Protein AF-A0A7R9X5C0-F1 (afdb_monomer_lite)

Organism: NCBI:txid509924

Secondary structure (DSSP, 8-state):
----------------------PSP---EEEEEE-TTS-EEEEEEEEETTEEEEEEEEEETTEEEEEEEEE-TTS--EEEEEEEETTEEEEEEEE-HHHH-EE-SS-EE---

Sequence (112 aa):
NSKMKLAALAIVAIVATCSANPLPSGGRHIHRSQDLSGNFKFGYNTPDVWGSHGQEESGHGYARDGSYWLSDPNGYNRAVNYHSDGHGTRQHVHGSENGLYVKNAHYTISPH

Radius of gyration: 24.93 Å; chains: 1; bounding box: 37×80×47 Å

Structure (mmCIF, N/CA/C/O backbone):
data_AF-A0A7R9X5C0-F1
#
_entry.id   AF-A0A7R9X5C0-F1
#
loop_
_atom_site.group_PDB
_atom_site.id
_atom_site.type_symbol
_atom_site.label_atom_id
_atom_site.label_alt_id
_atom_site.label_comp_id
_atom_site.label_asym_id
_atom_site.label_entity_id
_atom_site.label_seq_id
_atom_site.pdbx_PDB_ins_code
_atom_site.Cartn_x
_atom_site.Cartn_y
_atom_site.Cartn_z
_atom_site.occupancy
_atom_site.B_iso_or_equiv
_atom_site.auth_seq_id
_atom_site.auth_comp_id
_atom_site.auth_asym_id
_atom_site.auth_atom_id
_atom_site.pdbx_PDB_model_num
ATOM 1 N N . ASN A 1 1 ? 14.582 61.912 -30.736 1.00 34.44 1 ASN A N 1
ATOM 2 C CA . ASN A 1 1 ? 13.884 61.257 -31.859 1.00 34.44 1 ASN A CA 1
ATOM 3 C C . ASN A 1 1 ? 13.452 59.853 -31.463 1.00 34.44 1 ASN A C 1
ATOM 5 O O . ASN A 1 1 ? 14.300 59.108 -31.002 1.00 34.44 1 ASN A O 1
ATOM 9 N N . SER A 1 2 ? 12.128 59.615 -31.554 1.00 34.03 2 SER A N 1
ATOM 10 C CA . SER A 1 2 ? 11.337 58.352 -31.493 1.00 34.03 2 SER A CA 1
ATOM 11 C C . SER A 1 2 ? 11.798 57.262 -30.508 1.00 34.03 2 SER A C 1
ATOM 13 O O . SER A 1 2 ? 12.805 56.618 -30.755 1.00 34.03 2 SER A O 1
ATOM 15 N N . LYS A 1 3 ? 11.163 56.943 -29.367 1.00 38.72 3 LYS A N 1
ATOM 16 C CA . LYS A 1 3 ? 9.741 56.741 -28.990 1.00 38.72 3 LYS A CA 1
ATOM 17 C C . LYS A 1 3 ? 8.925 55.826 -29.920 1.00 38.72 3 LYS A C 1
ATOM 19 O O . LYS A 1 3 ? 8.306 56.318 -30.851 1.00 38.72 3 LYS A O 1
ATOM 24 N N . MET A 1 4 ? 8.817 54.551 -29.537 1.00 34.94 4 MET A N 1
ATOM 25 C CA . MET A 1 4 ? 7.690 53.621 -29.765 1.00 34.94 4 MET A CA 1
ATOM 26 C C . MET A 1 4 ? 7.665 52.684 -28.538 1.00 34.94 4 MET A C 1
ATOM 28 O O . MET A 1 4 ? 8.550 51.856 -28.393 1.00 34.94 4 MET A O 1
ATOM 32 N N . LYS A 1 5 ? 6.946 52.992 -27.450 1.00 39.44 5 LYS A N 1
ATOM 33 C CA . LYS A 1 5 ? 5.531 52.671 -27.169 1.00 39.44 5 LYS A CA 1
ATOM 34 C C . LYS A 1 5 ? 5.145 51.232 -27.537 1.00 39.44 5 LYS A C 1
ATOM 36 O O . LYS A 1 5 ? 4.771 50.990 -28.675 1.00 39.44 5 LYS A O 1
ATOM 41 N N . LEU A 1 6 ? 5.110 50.342 -26.543 1.00 31.27 6 LEU A N 1
ATOM 42 C CA . LEU A 1 6 ? 4.151 49.237 -26.509 1.00 31.27 6 LEU A CA 1
ATOM 43 C C . LEU A 1 6 ? 3.351 49.357 -25.208 1.00 31.27 6 LEU A C 1
ATOM 45 O O . LEU A 1 6 ? 3.915 49.530 -24.129 1.00 31.27 6 LEU A O 1
ATOM 49 N N . ALA A 1 7 ? 2.034 49.415 -25.368 1.00 33.25 7 ALA A N 1
ATOM 50 C CA . ALA A 1 7 ? 1.071 49.786 -24.349 1.00 33.25 7 ALA A CA 1
ATOM 51 C C . ALA A 1 7 ? 0.904 48.684 -23.295 1.00 33.25 7 ALA A C 1
ATOM 53 O O . ALA A 1 7 ? 0.797 47.505 -23.621 1.00 33.25 7 ALA A O 1
ATOM 54 N N . ALA A 1 8 ? 0.846 49.103 -22.032 1.00 33.50 8 ALA A N 1
ATOM 55 C CA . ALA A 1 8 ? 0.447 48.267 -20.915 1.00 33.50 8 ALA A CA 1
ATOM 56 C C . ALA A 1 8 ? -1.042 47.922 -21.047 1.00 33.50 8 ALA A C 1
ATOM 58 O O . ALA A 1 8 ? -1.894 48.810 -20.995 1.00 33.50 8 ALA A O 1
ATOM 59 N N . LEU A 1 9 ? -1.355 46.639 -21.212 1.00 30.20 9 LEU A N 1
ATOM 60 C CA . LEU A 1 9 ? -2.712 46.135 -21.054 1.00 30.20 9 LEU A CA 1
ATOM 61 C C . LEU A 1 9 ? -2.887 45.755 -19.580 1.00 30.20 9 LEU A C 1
ATOM 63 O O . LEU A 1 9 ? -2.431 44.705 -19.134 1.00 30.20 9 LEU A O 1
ATOM 67 N N . ALA A 1 10 ? -3.488 46.657 -18.807 1.00 33.28 10 ALA A N 1
ATOM 68 C CA . ALA A 1 10 ? -3.870 46.399 -17.428 1.00 33.28 10 ALA A CA 1
ATOM 69 C C . ALA A 1 10 ? -5.074 45.447 -17.416 1.00 33.28 10 ALA A C 1
ATOM 71 O O . ALA A 1 10 ? -6.207 45.861 -17.654 1.00 33.28 10 ALA A O 1
ATOM 72 N N . ILE A 1 11 ? -4.827 44.164 -17.156 1.00 31.48 11 ILE A N 1
ATOM 73 C CA . ILE A 1 11 ? -5.885 43.206 -16.836 1.00 31.48 11 ILE A CA 1
ATOM 74 C C . ILE A 1 11 ? -6.095 43.281 -15.325 1.00 31.48 11 ILE A C 1
ATOM 76 O O . ILE A 1 11 ? -5.274 42.810 -14.540 1.00 31.48 11 ILE A O 1
ATOM 80 N N . VAL A 1 12 ? -7.188 43.926 -14.921 1.00 35.84 12 VAL A N 1
ATOM 81 C CA . VAL A 1 12 ? -7.688 43.897 -13.545 1.00 35.84 12 VAL A CA 1
ATOM 82 C C . VAL A 1 12 ? -8.151 42.470 -13.261 1.00 35.84 12 VAL A C 1
ATOM 84 O O . VAL A 1 12 ? -9.219 42.053 -13.704 1.00 35.84 12 VAL A O 1
ATOM 87 N N . ALA A 1 13 ? -7.329 41.698 -12.553 1.00 35.31 13 ALA A N 1
ATOM 88 C CA . ALA A 1 13 ? -7.738 40.412 -12.013 1.00 35.31 13 ALA A CA 1
ATOM 89 C C . ALA A 1 13 ? -8.606 40.669 -10.774 1.00 35.31 13 ALA A C 1
ATOM 91 O O . ALA A 1 13 ? -8.111 41.079 -9.725 1.00 35.31 13 ALA A O 1
ATOM 92 N N . ILE A 1 14 ? -9.916 40.456 -10.905 1.00 36.75 14 ILE A N 1
ATOM 93 C CA . ILE A 1 14 ? -10.826 40.368 -9.763 1.00 36.75 14 ILE A CA 1
ATOM 94 C C . ILE A 1 14 ? -10.407 39.128 -8.968 1.00 36.75 14 ILE A C 1
ATOM 96 O O . ILE A 1 14 ? -10.651 37.998 -9.386 1.00 36.75 14 ILE A O 1
ATOM 100 N N . VAL A 1 15 ? -9.737 39.335 -7.835 1.00 42.34 15 VAL A N 1
ATOM 101 C CA . VAL A 1 15 ? -9.429 38.260 -6.891 1.00 42.34 15 VAL A CA 1
ATOM 102 C C . VAL A 1 15 ? -10.703 37.967 -6.106 1.00 42.34 15 VAL A C 1
ATOM 104 O O . VAL A 1 15 ? -10.995 38.602 -5.097 1.00 42.34 15 VAL A O 1
ATOM 107 N N . ALA A 1 16 ? -11.488 37.007 -6.590 1.00 45.75 16 ALA A N 1
ATOM 108 C CA . ALA A 1 16 ? -12.509 36.367 -5.777 1.00 45.75 16 ALA A CA 1
ATOM 109 C C . ALA A 1 16 ? -11.797 35.457 -4.765 1.00 45.75 16 ALA A C 1
ATOM 111 O O . ALA A 1 16 ? -11.387 34.345 -5.092 1.00 45.75 16 ALA A O 1
ATOM 112 N N . THR A 1 17 ? -11.599 35.935 -3.536 1.00 46.75 17 THR A N 1
ATOM 113 C CA . THR A 1 17 ? -11.143 35.078 -2.440 1.00 46.75 17 THR A CA 1
ATOM 114 C C . THR A 1 17 ? -12.304 34.183 -2.020 1.00 46.75 17 THR A C 1
ATOM 116 O O . THR A 1 17 ? -13.184 34.614 -1.275 1.00 46.75 17 THR A O 1
ATOM 119 N N . CYS A 1 18 ? -12.329 32.932 -2.479 1.00 41.81 18 CYS A N 1
ATOM 120 C CA . CYS A 1 18 ? -13.093 31.915 -1.773 1.00 41.81 18 CYS A CA 1
ATOM 121 C C . CYS A 1 18 ? -12.313 31.558 -0.498 1.00 41.81 18 CYS A C 1
ATOM 123 O O . CYS A 1 18 ? -11.282 30.891 -0.535 1.00 41.81 18 CYS A O 1
ATOM 125 N N . SER A 1 19 ? -12.771 32.039 0.658 1.00 50.47 19 SER A N 1
ATOM 126 C CA . SER A 1 19 ? -12.327 31.483 1.933 1.00 50.47 19 SER A CA 1
ATOM 127 C C . SER A 1 19 ? -13.010 30.128 2.106 1.00 50.47 19 SER A C 1
ATOM 129 O O . SER A 1 19 ? -14.138 30.043 2.592 1.00 50.47 19 SER A O 1
ATOM 131 N N . ALA A 1 20 ? -12.349 29.064 1.653 1.00 46.47 20 ALA A N 1
ATOM 132 C CA . ALA A 1 20 ? -12.691 27.717 2.076 1.00 46.47 20 ALA A CA 1
ATOM 133 C C . ALA A 1 20 ? -12.301 27.597 3.552 1.00 46.47 20 ALA A C 1
ATOM 135 O O . ALA A 1 20 ? -11.118 27.638 3.883 1.00 46.47 20 ALA A O 1
ATOM 136 N N . ASN A 1 21 ? -13.287 27.485 4.440 1.00 45.38 21 ASN A N 1
ATOM 137 C CA . ASN A 1 21 ? -13.024 27.057 5.809 1.00 45.38 21 ASN A CA 1
ATOM 138 C C . ASN A 1 21 ? -12.471 25.626 5.727 1.00 45.38 21 ASN A C 1
ATOM 140 O O . ASN A 1 21 ? -13.201 24.748 5.254 1.00 45.38 21 ASN A O 1
ATOM 144 N N . PRO A 1 22 ? -11.212 25.356 6.122 1.00 48.84 22 PRO A N 1
ATOM 145 C CA . PRO A 1 22 ? -10.728 23.990 6.162 1.00 48.84 22 PRO A CA 1
ATOM 146 C C . PRO A 1 22 ? -11.537 23.246 7.225 1.00 48.84 22 PRO A C 1
ATOM 148 O O . PRO A 1 22 ? -11.458 23.544 8.417 1.00 48.84 22 PRO A O 1
ATOM 151 N N . LEU A 1 23 ? -12.350 22.292 6.774 1.00 54.34 23 LEU A N 1
ATOM 152 C CA . LEU A 1 23 ? -12.887 21.246 7.638 1.00 54.34 23 LEU A CA 1
ATOM 153 C C . LEU A 1 23 ? -11.708 20.542 8.339 1.00 54.34 23 LEU A C 1
ATOM 155 O O . LEU A 1 23 ? -10.619 20.485 7.754 1.00 54.34 23 LEU A O 1
ATOM 159 N N . PRO A 1 24 ? -11.891 20.005 9.561 1.00 54.03 24 PRO A N 1
ATOM 160 C CA . PRO A 1 24 ? -10.836 19.287 10.268 1.00 54.03 24 PRO A CA 1
ATOM 161 C C . PRO A 1 24 ? -10.272 18.203 9.348 1.00 54.03 24 PRO A C 1
ATOM 163 O O . PRO A 1 24 ? -10.997 17.356 8.830 1.00 54.03 24 PRO A O 1
ATOM 166 N N . SER A 1 25 ? -8.985 18.332 9.061 1.00 58.47 25 SER A N 1
ATOM 167 C CA . SER A 1 25 ? -8.302 17.721 7.932 1.00 58.47 25 SER A CA 1
ATOM 168 C C . SER A 1 25 ? -8.184 16.204 8.051 1.00 58.47 25 SER A C 1
ATOM 170 O O . SER A 1 25 ? -7.476 15.706 8.923 1.00 58.47 25 SER A O 1
ATOM 172 N N . GLY A 1 26 ? -8.764 15.493 7.090 1.00 57.69 26 GLY A N 1
ATOM 173 C CA . GLY A 1 26 ? -8.318 14.169 6.676 1.00 57.69 26 GLY A CA 1
ATOM 174 C C . GLY A 1 26 ? -7.519 14.278 5.379 1.00 57.69 26 GLY A C 1
ATOM 175 O O . GLY A 1 26 ? -8.058 14.094 4.291 1.00 57.69 26 GLY A O 1
ATOM 176 N N . GLY A 1 27 ? -6.269 14.739 5.448 1.00 66.19 27 GLY A N 1
ATOM 177 C CA . GLY A 1 27 ? -5.464 14.970 4.246 1.00 66.19 27 GLY A CA 1
ATOM 178 C C . GLY A 1 27 ? -5.115 13.655 3.548 1.00 66.19 27 GLY A C 1
ATOM 179 O O . GLY A 1 27 ? -4.615 12.733 4.183 1.00 66.19 27 GLY A O 1
ATOM 180 N N . ARG A 1 28 ? -5.325 13.564 2.229 1.00 79.19 28 ARG A N 1
ATOM 181 C CA . ARG A 1 28 ? -4.843 12.420 1.442 1.00 79.19 28 ARG A CA 1
ATOM 182 C C . ARG A 1 28 ? -3.318 12.486 1.329 1.00 79.19 28 ARG A C 1
ATOM 184 O O . ARG A 1 28 ? -2.779 13.363 0.654 1.00 79.19 28 ARG A O 1
ATOM 191 N N . HIS A 1 29 ? -2.628 11.530 1.934 1.00 89.62 29 HIS A N 1
ATOM 192 C CA . HIS A 1 29 ? -1.193 11.333 1.758 1.00 89.62 29 HIS A CA 1
ATOM 193 C C . HIS A 1 29 ? -0.970 10.504 0.496 1.00 89.62 29 HIS A C 1
ATOM 195 O O . HIS A 1 29 ? -1.610 9.472 0.331 1.00 89.62 29 HIS A O 1
ATOM 201 N N . ILE A 1 30 ? -0.100 10.949 -0.411 1.00 95.12 30 ILE A N 1
ATOM 202 C CA . ILE A 1 30 ? 0.235 10.224 -1.645 1.00 95.12 30 ILE A CA 1
ATOM 203 C C . ILE A 1 30 ? 1.749 10.236 -1.810 1.00 95.12 30 ILE A C 1
ATOM 205 O O . ILE A 1 30 ? 2.366 11.295 -1.714 1.00 95.12 30 ILE A O 1
ATOM 209 N N . HIS A 1 31 ? 2.337 9.089 -2.135 1.00 95.44 31 HIS A N 1
ATOM 210 C CA . HIS A 1 31 ? 3.731 8.990 -2.557 1.00 95.44 31 HIS A CA 1
ATOM 211 C C . HIS A 1 31 ? 3.842 8.164 -3.838 1.00 95.44 31 HIS A C 1
ATOM 213 O O . HIS A 1 31 ? 3.039 7.267 -4.095 1.00 95.44 31 HIS A O 1
ATOM 219 N N . ARG A 1 32 ? 4.832 8.491 -4.670 1.00 97.06 32 ARG A N 1
ATOM 220 C CA . ARG A 1 32 ? 5.184 7.720 -5.865 1.00 97.06 32 ARG A CA 1
ATOM 221 C C . ARG A 1 32 ? 6.645 7.947 -6.240 1.00 97.06 32 ARG 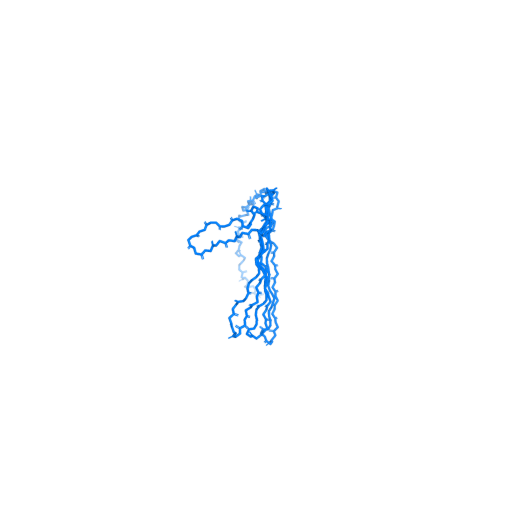A C 1
ATOM 223 O O . ARG A 1 32 ? 7.148 9.054 -6.073 1.00 97.06 32 ARG A O 1
ATOM 230 N N . SER A 1 33 ? 7.301 6.914 -6.747 1.00 96.88 33 SER A N 1
ATOM 231 C CA . SER A 1 33 ? 8.665 6.950 -7.270 1.00 96.88 33 SER A CA 1
ATOM 232 C C . SER A 1 33 ? 8.825 5.889 -8.356 1.00 96.88 33 SER A C 1
ATOM 234 O O . SER A 1 33 ? 8.195 4.833 -8.277 1.00 96.88 33 SER A O 1
ATOM 236 N N . GLN A 1 34 ? 9.656 6.172 -9.355 1.00 97.69 34 GLN A N 1
ATOM 237 C CA . GLN A 1 34 ? 10.004 5.249 -10.430 1.00 97.69 34 GLN A CA 1
ATOM 238 C C . GLN A 1 34 ? 11.460 5.468 -10.854 1.00 97.69 34 GLN A C 1
ATOM 240 O O . GLN A 1 34 ? 11.924 6.609 -10.880 1.00 97.69 34 GLN A O 1
ATOM 245 N N . ASP A 1 35 ? 12.169 4.386 -11.179 1.00 96.50 35 ASP A N 1
ATOM 246 C CA . ASP A 1 35 ? 13.519 4.434 -11.746 1.00 96.50 35 ASP A CA 1
ATOM 247 C C . ASP A 1 35 ? 13.536 4.162 -13.264 1.00 96.50 35 ASP A C 1
ATOM 249 O O . ASP A 1 35 ? 12.524 3.827 -13.881 1.00 96.50 35 ASP A O 1
ATOM 253 N N . LEU A 1 36 ? 14.711 4.316 -13.882 1.00 96.19 36 LEU A N 1
ATOM 254 C CA . LEU A 1 36 ? 14.904 4.085 -15.321 1.00 96.19 36 LEU A CA 1
ATOM 255 C C . LEU A 1 36 ? 14.787 2.605 -15.727 1.00 96.19 36 LEU A C 1
ATOM 257 O O . LEU A 1 36 ? 14.637 2.313 -16.910 1.00 96.19 36 LEU A O 1
ATOM 261 N N . SER A 1 37 ? 14.841 1.683 -14.765 1.00 93.94 37 SER A N 1
ATOM 262 C CA . SER A 1 37 ? 14.705 0.239 -14.982 1.00 93.94 37 SER A CA 1
ATOM 263 C C . SER A 1 37 ? 13.243 -0.220 -14.934 1.00 93.94 37 SER A C 1
ATOM 265 O O . SER A 1 37 ? 12.966 -1.411 -15.069 1.00 93.94 37 SER A O 1
ATOM 267 N N . GLY A 1 38 ? 12.298 0.709 -14.749 1.00 91.25 38 GLY A N 1
ATOM 268 C CA . GLY A 1 38 ? 10.869 0.421 -14.668 1.00 91.25 38 GLY A CA 1
ATOM 269 C C . GLY A 1 38 ? 10.406 -0.046 -13.289 1.00 91.25 38 GLY A C 1
ATOM 270 O O . GLY A 1 38 ? 9.230 -0.387 -13.146 1.00 91.25 38 GLY A O 1
ATOM 271 N N . ASN A 1 39 ? 11.275 -0.025 -12.271 1.00 97.06 39 ASN A N 1
ATOM 272 C CA . ASN A 1 39 ? 10.858 -0.302 -10.903 1.00 97.06 39 ASN A CA 1
ATOM 273 C C . ASN A 1 39 ? 10.071 0.882 -10.372 1.00 97.06 39 ASN A C 1
ATOM 275 O O . ASN A 1 39 ? 10.453 2.035 -10.577 1.00 97.06 39 ASN A O 1
ATOM 279 N N . PHE A 1 40 ? 8.993 0.606 -9.650 1.00 97.62 40 PHE A N 1
ATOM 280 C CA . PHE A 1 40 ? 8.155 1.653 -9.089 1.00 97.62 40 PHE A CA 1
ATOM 281 C C . PHE A 1 40 ? 7.766 1.351 -7.652 1.00 97.62 40 PHE A C 1
ATOM 283 O O . PHE A 1 40 ? 7.761 0.204 -7.205 1.00 97.62 40 PHE A O 1
ATOM 290 N N . LYS A 1 41 ? 7.407 2.413 -6.937 1.00 98.31 41 LYS A N 1
ATOM 291 C CA . LYS A 1 41 ? 6.717 2.357 -5.652 1.00 98.31 41 LYS A CA 1
ATOM 292 C C . LYS A 1 41 ? 5.666 3.444 -5.632 1.00 98.31 41 LYS A C 1
ATOM 294 O O . LYS A 1 41 ? 5.978 4.589 -5.954 1.00 98.31 41 LYS A O 1
ATOM 299 N N . PHE A 1 42 ? 4.453 3.131 -5.219 1.00 97.88 42 PHE A N 1
ATOM 300 C CA . PHE A 1 42 ? 3.429 4.131 -4.966 1.00 97.88 42 PHE A CA 1
ATOM 301 C C . PHE A 1 42 ? 2.610 3.762 -3.742 1.00 97.88 42 PHE A C 1
ATOM 303 O O . PHE A 1 42 ? 2.619 2.626 -3.282 1.00 97.88 42 PHE A O 1
ATOM 310 N N . GLY A 1 43 ? 1.891 4.743 -3.226 1.00 97.75 43 GLY A N 1
ATOM 311 C CA . GLY A 1 43 ? 0.904 4.500 -2.201 1.00 97.75 43 GLY A CA 1
ATOM 312 C C . GLY A 1 43 ? 0.114 5.743 -1.863 1.00 97.75 43 GLY A C 1
ATOM 313 O O . GLY A 1 43 ? 0.455 6.869 -2.252 1.00 97.75 43 GLY A O 1
ATOM 314 N N . TYR A 1 44 ? -0.986 5.522 -1.164 1.00 95.94 44 TYR A N 1
ATOM 315 C CA . TYR A 1 44 ? -1.786 6.579 -0.592 1.00 95.94 44 TYR A CA 1
ATOM 316 C C . TYR A 1 44 ? -2.433 6.139 0.715 1.00 95.94 44 TYR A C 1
ATOM 318 O O . TYR A 1 44 ? -2.720 4.965 0.920 1.00 95.94 44 TYR A O 1
ATOM 326 N N . ASN A 1 45 ? -2.723 7.117 1.564 1.00 95.00 45 ASN A N 1
ATOM 327 C CA . ASN A 1 45 ? -3.526 6.956 2.765 1.00 95.00 4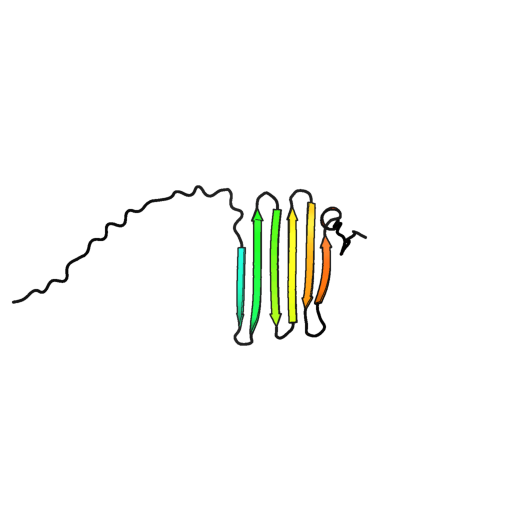5 ASN A CA 1
ATOM 328 C C . ASN A 1 45 ? -4.536 8.102 2.835 1.00 95.00 45 ASN A C 1
ATOM 330 O O . ASN A 1 45 ? -4.170 9.262 2.630 1.00 95.00 45 ASN A O 1
ATOM 334 N N . THR A 1 46 ? -5.792 7.779 3.116 1.00 94.38 46 THR A N 1
ATOM 335 C CA . THR A 1 46 ? -6.883 8.746 3.271 1.00 94.38 46 THR A CA 1
ATOM 336 C C . THR A 1 46 ? -7.477 8.575 4.669 1.00 94.38 46 THR A C 1
ATOM 338 O O . THR A 1 46 ? -8.447 7.835 4.825 1.00 94.38 46 THR A O 1
ATOM 341 N N . PRO A 1 47 ? -6.849 9.159 5.704 1.00 92.06 47 PRO A N 1
ATOM 342 C CA . PRO A 1 47 ? -7.410 9.181 7.046 1.00 92.06 47 PRO A CA 1
ATOM 343 C C . PRO A 1 47 ? -8.522 10.227 7.139 1.00 92.06 47 PRO A C 1
ATOM 345 O O . PRO A 1 47 ? -8.388 11.315 6.583 1.00 92.06 47 PRO A O 1
ATOM 348 N N . ASP A 1 48 ? -9.576 9.935 7.886 1.00 89.94 48 ASP A N 1
ATOM 349 C CA . ASP A 1 48 ? -10.583 10.891 8.334 1.00 89.94 48 ASP A CA 1
ATOM 350 C C . ASP A 1 48 ? -11.083 10.524 9.747 1.00 89.94 48 ASP A C 1
ATOM 352 O O . ASP A 1 48 ? -10.522 9.664 10.428 1.00 89.94 48 ASP A O 1
ATOM 356 N N . VAL A 1 49 ? -12.115 11.218 10.233 1.00 90.94 49 VAL A N 1
ATOM 357 C CA . VAL A 1 49 ? -12.684 10.971 11.572 1.00 90.94 49 VAL A CA 1
ATOM 358 C C . VAL A 1 49 ? -13.431 9.633 11.687 1.00 90.94 49 VAL A C 1
ATOM 360 O O . VAL A 1 49 ? -13.706 9.182 12.797 1.00 90.94 49 VAL A O 1
ATOM 363 N N . TRP A 1 50 ? -13.759 9.001 10.561 1.00 90.44 50 TRP A N 1
ATOM 364 C CA . TRP A 1 50 ? -14.495 7.744 10.442 1.00 90.44 50 TRP A CA 1
ATOM 365 C C . TRP A 1 50 ? -13.610 6.564 10.053 1.00 90.44 50 TRP A C 1
ATOM 367 O O . TRP A 1 50 ? -14.124 5.455 9.911 1.00 90.44 50 TRP A O 1
ATOM 377 N N . GLY A 1 51 ? -12.298 6.759 9.924 1.00 91.56 51 GLY A N 1
ATOM 378 C CA . GLY A 1 51 ? -11.370 5.672 9.666 1.00 91.56 51 GLY A CA 1
ATOM 379 C C . GLY A 1 51 ? -10.214 6.048 8.758 1.00 91.56 51 GLY A C 1
ATOM 380 O O . GLY A 1 51 ? -9.865 7.212 8.579 1.00 91.56 51 GLY A O 1
ATOM 381 N N . SER A 1 52 ? -9.584 5.029 8.188 1.00 93.88 52 SER A N 1
ATOM 382 C CA . SER A 1 52 ? -8.576 5.222 7.156 1.00 93.88 52 SER A CA 1
ATOM 383 C C . SER A 1 52 ? -8.641 4.119 6.119 1.00 93.88 52 SER A C 1
ATOM 385 O O . SER A 1 52 ? -8.929 2.962 6.427 1.00 93.88 52 SER A O 1
ATOM 387 N N . HIS A 1 53 ? -8.331 4.471 4.881 1.00 94.69 53 HIS A N 1
ATOM 388 C CA . HIS A 1 53 ? -8.107 3.490 3.835 1.00 94.69 53 HIS A CA 1
ATOM 389 C C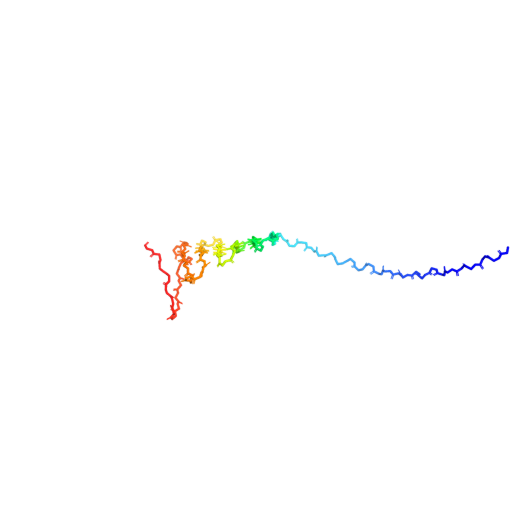 . HIS A 1 53 ? -6.906 3.882 2.989 1.00 94.69 53 HIS A C 1
ATOM 391 O O . HIS A 1 53 ? -6.616 5.067 2.776 1.00 94.69 53 HIS A O 1
ATOM 397 N N . GLY A 1 54 ? -6.231 2.882 2.447 1.00 96.06 54 GLY A N 1
ATOM 398 C CA . GLY A 1 54 ? -5.058 3.133 1.639 1.00 96.06 54 GLY A CA 1
ATOM 399 C C . GLY A 1 54 ? -4.548 1.915 0.904 1.00 96.06 54 GLY A C 1
ATOM 400 O O . GLY A 1 54 ? -5.101 0.818 0.994 1.00 96.06 54 GLY A O 1
ATOM 401 N N . GLN A 1 55 ? -3.514 2.176 0.121 1.00 97.94 55 GLN A N 1
ATOM 402 C CA . GLN A 1 55 ? -2.791 1.179 -0.642 1.00 97.94 55 GLN A CA 1
ATOM 403 C C . GLN A 1 55 ? -1.319 1.552 -0.666 1.00 97.94 55 GLN A C 1
ATOM 405 O O . GLN A 1 55 ? -0.974 2.730 -0.757 1.00 97.94 55 GLN A O 1
ATOM 410 N N . GLU A 1 56 ? -0.466 0.545 -0.686 1.00 98.12 56 GLU A N 1
ATOM 411 C CA . GLU A 1 56 ? 0.913 0.656 -1.137 1.00 98.12 56 GLU A CA 1
ATOM 412 C C . GLU A 1 56 ? 1.194 -0.467 -2.131 1.00 98.12 56 GLU A C 1
ATOM 414 O O . GLU A 1 56 ? 0.650 -1.566 -2.023 1.00 98.12 56 GLU A O 1
ATOM 419 N N . GLU A 1 57 ? 2.019 -0.180 -3.127 1.00 98.38 57 GLU A N 1
ATOM 420 C CA . GLU A 1 57 ? 2.448 -1.163 -4.108 1.00 98.38 57 GLU A CA 1
ATOM 421 C C . GLU A 1 57 ? 3.859 -0.830 -4.578 1.00 98.38 57 GLU A C 1
ATOM 423 O O . GLU A 1 57 ? 4.226 0.332 -4.790 1.00 98.38 57 GLU A O 1
ATOM 428 N N . SER A 1 58 ? 4.654 -1.870 -4.771 1.00 98.19 58 SER A N 1
ATOM 429 C CA . SER A 1 58 ? 5.935 -1.807 -5.446 1.00 98.19 58 SER A CA 1
ATOM 430 C C . SER A 1 58 ? 5.980 -2.827 -6.568 1.00 98.19 58 SER A C 1
ATOM 432 O O . SER A 1 58 ? 5.414 -3.913 -6.453 1.00 98.19 58 SER A O 1
ATOM 434 N N . GLY A 1 59 ? 6.652 -2.471 -7.655 1.00 97.50 59 GLY A N 1
ATOM 435 C CA . GLY A 1 59 ? 6.821 -3.350 -8.799 1.00 97.50 59 GLY A CA 1
ATOM 436 C C . GLY A 1 59 ? 8.270 -3.439 -9.235 1.00 97.50 59 GLY A C 1
ATOM 437 O O . GLY A 1 59 ? 8.986 -2.435 -9.252 1.00 97.50 59 GLY A O 1
ATOM 438 N N . HIS A 1 60 ? 8.669 -4.651 -9.612 1.00 94.69 60 HIS A N 1
ATOM 439 C CA . HIS A 1 60 ? 9.966 -4.960 -10.204 1.00 94.69 60 HIS A CA 1
ATOM 440 C C . HIS 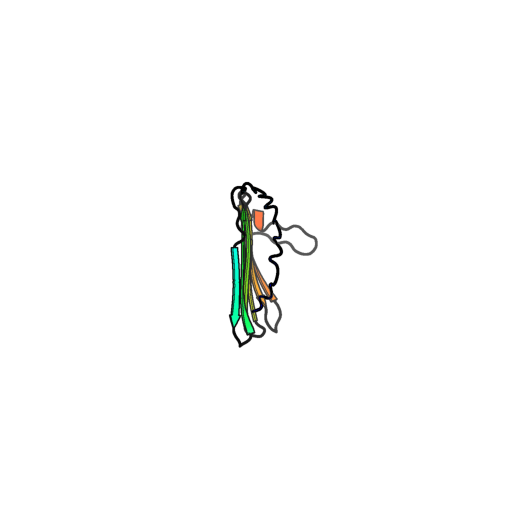A 1 60 ? 9.783 -6.026 -11.293 1.00 94.69 60 HIS A C 1
ATOM 442 O O . HIS A 1 60 ? 9.455 -7.184 -11.017 1.00 94.69 60 HIS A O 1
ATOM 448 N N . GLY A 1 61 ? 9.989 -5.648 -12.556 1.00 92.69 61 GLY A N 1
ATOM 449 C CA . GLY A 1 61 ? 9.712 -6.521 -13.700 1.00 92.69 61 GLY A CA 1
ATOM 450 C C . GLY A 1 61 ? 8.245 -6.978 -13.739 1.00 92.69 61 GLY A C 1
ATOM 451 O O . GLY A 1 61 ? 7.329 -6.160 -13.833 1.00 92.69 61 GLY A O 1
ATOM 452 N N . TYR A 1 62 ? 8.013 -8.293 -13.669 1.00 91.44 62 TYR A N 1
ATOM 453 C CA . TYR A 1 62 ? 6.666 -8.883 -13.623 1.00 91.44 62 TYR A CA 1
ATOM 454 C C . TYR A 1 62 ? 6.102 -9.036 -12.204 1.00 91.44 62 TYR A C 1
ATOM 456 O O . TYR A 1 62 ? 4.937 -9.410 -12.062 1.00 91.44 62 TYR A O 1
ATOM 464 N N . ALA A 1 63 ? 6.900 -8.768 -11.171 1.00 96.88 63 ALA A N 1
ATOM 465 C CA . ALA A 1 63 ? 6.474 -8.891 -9.785 1.00 96.88 63 ALA A CA 1
ATOM 466 C C . ALA A 1 63 ? 5.812 -7.598 -9.293 1.00 96.88 63 ALA A C 1
ATOM 468 O O . ALA A 1 63 ? 6.264 -6.498 -9.630 1.00 96.88 63 ALA A O 1
ATOM 469 N N . ARG A 1 64 ? 4.737 -7.742 -8.513 1.00 98.00 64 ARG A N 1
ATOM 470 C CA . ARG A 1 64 ? 4.049 -6.670 -7.791 1.00 98.00 64 ARG A CA 1
ATOM 471 C C . ARG A 1 64 ? 3.770 -7.143 -6.380 1.00 98.00 64 ARG A C 1
ATOM 473 O O . ARG A 1 64 ? 3.145 -8.186 -6.194 1.00 98.00 64 ARG A O 1
ATOM 480 N N . ASP A 1 65 ? 4.213 -6.352 -5.423 1.00 98.19 65 ASP A N 1
ATOM 481 C CA . ASP A 1 65 ? 4.016 -6.561 -3.998 1.00 98.19 65 ASP A CA 1
ATOM 482 C C . ASP A 1 65 ? 3.263 -5.365 -3.458 1.00 98.19 65 ASP A C 1
ATOM 484 O O . ASP A 1 65 ? 3.700 -4.227 -3.646 1.00 98.19 65 ASP A O 1
ATOM 488 N N . GLY A 1 66 ? 2.145 -5.604 -2.788 1.00 97.69 66 GLY A N 1
ATOM 489 C CA . GLY A 1 66 ? 1.368 -4.511 -2.242 1.00 97.69 66 GLY A CA 1
ATOM 490 C C . GLY A 1 66 ? 0.428 -4.921 -1.132 1.00 97.69 66 GLY A C 1
ATOM 491 O O . GLY A 1 66 ? 0.208 -6.104 -0.850 1.00 97.69 66 GLY A O 1
ATOM 492 N N . SER A 1 67 ? -0.128 -3.898 -0.500 1.00 96.62 67 SER A N 1
ATOM 493 C CA . SER A 1 67 ? -1.156 -4.038 0.511 1.00 96.62 67 SER A CA 1
ATOM 494 C C . SER A 1 67 ? -2.291 -3.052 0.247 1.00 96.62 67 SER A C 1
ATOM 496 O O . SER A 1 67 ? -2.079 -1.944 -0.244 1.00 96.62 67 SER A O 1
ATOM 498 N N . TYR A 1 68 ? -3.518 -3.479 0.532 1.00 96.38 68 TYR A N 1
ATOM 499 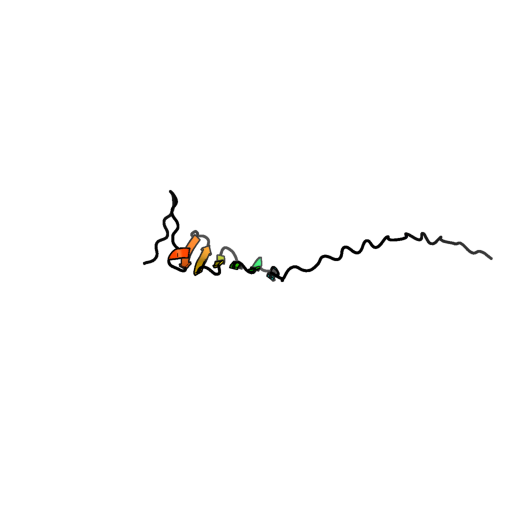C CA . TYR A 1 68 ? -4.683 -2.603 0.656 1.00 96.38 68 TYR A CA 1
ATOM 500 C C . TYR A 1 68 ? -5.220 -2.729 2.073 1.00 96.38 68 TYR A C 1
ATOM 502 O O . TYR A 1 68 ? -5.285 -3.846 2.587 1.00 96.38 68 TYR A O 1
ATOM 510 N N . TRP A 1 69 ? -5.652 -1.629 2.684 1.00 94.06 69 TRP A N 1
ATOM 511 C CA . TRP A 1 69 ? -6.233 -1.652 4.025 1.00 94.06 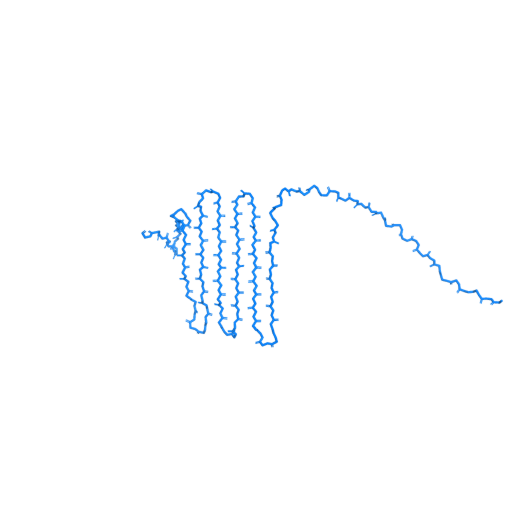69 TRP A CA 1
ATOM 512 C C . TRP A 1 69 ? -7.446 -0.740 4.168 1.00 94.06 69 TRP A C 1
ATOM 514 O O . TRP A 1 69 ? -7.594 0.272 3.479 1.00 94.06 69 TRP A O 1
ATOM 524 N N . LEU A 1 70 ? -8.292 -1.114 5.124 1.00 92.69 70 LEU A N 1
ATOM 525 C CA . LEU A 1 70 ? -9.402 -0.336 5.648 1.00 92.69 70 LEU A CA 1
ATOM 526 C C . LEU A 1 70 ? -9.435 -0.501 7.169 1.00 92.69 70 LEU A C 1
ATOM 528 O O . LEU A 1 70 ? -9.362 -1.625 7.669 1.00 92.69 70 LEU A O 1
ATOM 532 N N . SER A 1 71 ? -9.596 0.605 7.881 1.00 92.56 71 SER A N 1
ATOM 533 C CA . SER A 1 71 ? -9.886 0.645 9.311 1.00 92.56 71 SER A CA 1
ATOM 534 C C . SER A 1 71 ? -11.003 1.640 9.592 1.00 92.56 71 SER A C 1
ATOM 536 O O . SER A 1 71 ? -11.106 2.655 8.904 1.00 92.56 71 SER A O 1
ATOM 538 N N . ASP A 1 72 ? -11.812 1.371 10.614 1.00 91.75 72 ASP A N 1
ATOM 539 C CA . ASP A 1 72 ? -12.798 2.313 11.144 1.00 91.75 72 ASP A CA 1
ATOM 540 C C . ASP A 1 72 ? -12.771 2.354 12.693 1.00 91.75 72 ASP A C 1
ATOM 542 O O . ASP A 1 72 ? -12.202 1.459 13.334 1.00 91.75 72 ASP A O 1
ATOM 546 N N . PRO A 1 73 ? -13.376 3.375 13.332 1.00 90.69 73 PRO A N 1
ATOM 547 C CA . PRO A 1 73 ? -13.465 3.490 14.788 1.00 90.69 73 PRO A CA 1
ATOM 548 C C . PRO A 1 73 ? -14.256 2.374 15.480 1.00 90.69 73 PRO A C 1
ATOM 550 O O . PRO A 1 73 ? -14.093 2.172 16.681 1.00 90.69 73 PRO A O 1
ATOM 553 N N . ASN A 1 74 ? -15.107 1.649 14.750 1.00 87.38 74 ASN A N 1
ATOM 554 C CA . ASN A 1 74 ? -15.908 0.546 15.283 1.00 87.38 74 ASN A CA 1
ATOM 555 C C . ASN A 1 74 ? -15.133 -0.785 15.282 1.00 87.38 74 ASN A C 1
ATOM 557 O O . ASN A 1 74 ? -15.682 -1.830 15.638 1.00 87.38 74 ASN A O 1
ATOM 561 N N . GLY A 1 75 ? -13.858 -0.759 14.886 1.00 83.56 75 GLY A N 1
ATOM 562 C CA . GLY A 1 75 ? -12.988 -1.922 14.871 1.00 83.56 75 GLY A CA 1
ATOM 563 C C . GLY A 1 75 ? -13.162 -2.800 13.635 1.00 83.56 75 GLY A C 1
ATOM 564 O O . GLY A 1 75 ? -12.727 -3.949 13.675 1.00 83.56 75 GLY A O 1
ATOM 565 N N . TYR A 1 76 ? -13.757 -2.309 12.542 1.00 87.00 76 TYR A N 1
ATOM 566 C CA . TYR A 1 76 ? -13.718 -2.976 11.236 1.00 87.00 76 TYR A CA 1
ATOM 567 C C . TYR A 1 76 ? -12.359 -2.734 10.587 1.00 87.00 76 TYR A C 1
ATOM 569 O O . TYR A 1 76 ? -12.156 -1.777 9.844 1.00 87.00 76 TYR A O 1
ATOM 577 N N . ASN A 1 77 ? -11.425 -3.638 10.867 1.00 90.44 77 ASN A N 1
ATOM 578 C CA . ASN A 1 77 ? -10.074 -3.597 10.332 1.00 90.44 77 ASN A CA 1
ATOM 579 C C . ASN A 1 77 ? -9.897 -4.750 9.357 1.00 90.44 77 ASN A C 1
ATOM 581 O O . ASN A 1 77 ? -10.167 -5.899 9.707 1.00 90.44 77 ASN A O 1
ATOM 585 N N . ARG A 1 78 ? -9.420 -4.465 8.150 1.00 91.44 78 ARG A N 1
ATOM 586 C CA . ARG A 1 78 ? -9.032 -5.485 7.176 1.00 91.44 78 ARG A CA 1
ATOM 587 C C . ARG A 1 78 ? -7.882 -4.995 6.324 1.00 91.44 78 ARG A C 1
ATOM 589 O O . ARG A 1 78 ? -7.841 -3.830 5.935 1.00 91.44 78 ARG A O 1
ATOM 596 N N . ALA A 1 79 ? -6.999 -5.913 5.986 1.00 91.69 79 ALA A N 1
ATOM 597 C CA . ALA A 1 79 ? -5.938 -5.691 5.039 1.00 91.69 79 ALA A CA 1
ATOM 598 C C . ALA A 1 79 ? -5.737 -6.925 4.161 1.00 91.69 79 ALA A C 1
ATOM 600 O O . ALA A 1 79 ? -5.927 -8.068 4.585 1.00 91.69 79 ALA A O 1
ATOM 601 N N . VAL A 1 80 ? -5.364 -6.674 2.914 1.00 94.50 80 VAL A N 1
ATOM 602 C CA . VAL A 1 80 ? -5.014 -7.693 1.930 1.00 94.50 80 VAL A CA 1
ATOM 603 C C . VAL A 1 80 ? -3.572 -7.453 1.541 1.00 94.50 80 VAL A C 1
ATOM 605 O O . VAL A 1 80 ? -3.282 -6.445 0.906 1.00 94.50 80 VAL A O 1
ATOM 608 N N . ASN A 1 81 ? -2.692 -8.384 1.893 1.00 94.44 81 ASN A N 1
ATOM 609 C CA . ASN A 1 81 ? -1.334 -8.418 1.361 1.00 94.44 81 ASN A CA 1
ATOM 610 C C . ASN A 1 81 ? -1.348 -9.299 0.121 1.00 94.44 81 ASN A C 1
ATOM 612 O O . ASN A 1 81 ? -1.868 -10.417 0.173 1.00 94.44 81 ASN A O 1
ATOM 616 N N . TYR A 1 82 ? -0.794 -8.823 -0.984 1.00 95.38 82 TYR A N 1
ATOM 617 C CA . TYR A 1 82 ? -0.756 -9.585 -2.221 1.00 95.38 82 TYR A CA 1
ATOM 618 C C . TYR A 1 82 ? 0.623 -9.562 -2.857 1.00 95.38 82 TYR A C 1
ATOM 620 O O . TYR A 1 82 ? 1.361 -8.581 -2.785 1.00 95.38 82 TYR A O 1
ATOM 628 N N . HIS A 1 83 ? 0.920 -10.670 -3.521 1.00 96.56 83 HIS A N 1
ATOM 629 C CA . HIS A 1 83 ? 2.067 -10.823 -4.392 1.00 96.56 83 HIS A CA 1
ATOM 630 C C . HIS A 1 83 ? 1.567 -11.342 -5.742 1.00 96.56 83 HIS A C 1
ATOM 632 O O . HIS A 1 83 ? 0.874 -12.364 -5.804 1.00 96.56 83 HIS A O 1
ATOM 638 N N . SER A 1 84 ? 1.887 -10.630 -6.818 1.00 95.44 84 SER A N 1
ATOM 639 C CA . SER A 1 84 ? 1.527 -10.993 -8.187 1.00 95.44 84 SER A CA 1
ATOM 640 C C . SER A 1 84 ? 2.777 -11.139 -9.035 1.00 95.44 84 SER A C 1
ATOM 642 O O . SER A 1 84 ? 3.599 -10.232 -9.076 1.00 95.44 84 SER A O 1
ATOM 644 N N . ASP A 1 85 ? 2.893 -12.245 -9.760 1.00 95.19 85 ASP A N 1
ATOM 645 C CA . ASP A 1 85 ? 4.009 -12.537 -10.663 1.00 95.19 85 ASP A CA 1
ATOM 646 C C . ASP A 1 85 ? 3.517 -13.252 -11.934 1.00 95.19 85 ASP A C 1
ATOM 648 O O . ASP A 1 85 ? 2.319 -13.298 -12.222 1.00 95.19 85 ASP A O 1
ATOM 652 N N . GLY A 1 86 ? 4.443 -13.821 -12.711 1.00 93.81 86 GLY A N 1
ATOM 653 C CA . GLY A 1 86 ? 4.120 -14.594 -13.914 1.00 93.81 86 GLY A CA 1
ATOM 654 C C . GLY A 1 86 ? 3.321 -15.882 -13.660 1.00 93.81 86 GLY A C 1
ATOM 655 O O . GLY A 1 86 ? 2.827 -16.472 -14.616 1.00 93.81 86 GLY A O 1
ATOM 656 N N . HIS A 1 87 ? 3.166 -16.310 -12.404 1.00 93.88 87 HIS A N 1
ATOM 657 C CA . HIS A 1 87 ? 2.416 -17.507 -12.014 1.00 93.88 87 HIS A CA 1
ATOM 658 C C . HIS A 1 87 ? 1.037 -17.181 -11.418 1.00 93.88 87 HIS A C 1
ATOM 660 O O . HIS A 1 87 ? 0.344 -18.079 -10.941 1.00 93.88 87 HIS A O 1
ATOM 666 N N . GLY A 1 88 ? 0.626 -15.911 -11.451 1.00 90.56 88 GLY A N 1
ATOM 667 C CA . GLY A 1 88 ? -0.654 -15.439 -10.934 1.00 90.56 88 GLY A CA 1
ATOM 668 C C . GLY A 1 88 ? -0.512 -14.648 -9.636 1.00 90.56 88 GLY A C 1
ATOM 669 O O . GLY A 1 88 ? 0.555 -14.123 -9.314 1.00 90.56 88 GLY A O 1
ATOM 670 N N . THR A 1 89 ? -1.613 -14.537 -8.896 1.00 93.50 89 THR A N 1
ATOM 671 C CA . THR A 1 89 ? -1.708 -13.681 -7.708 1.00 93.50 89 THR A CA 1
ATOM 672 C C . THR A 1 89 ? -2.008 -14.509 -6.469 1.00 93.50 89 THR A C 1
ATOM 674 O O . THR A 1 89 ? -2.945 -15.307 -6.450 1.00 93.50 89 THR A O 1
ATOM 677 N N . ARG A 1 90 ? -1.227 -14.289 -5.413 1.00 93.56 90 ARG A N 1
ATOM 678 C CA . ARG A 1 90 ? -1.412 -14.885 -4.086 1.00 93.56 90 ARG A CA 1
ATOM 679 C C . ARG A 1 90 ? -1.782 -13.771 -3.119 1.00 93.56 90 ARG A C 1
ATOM 681 O O . ARG A 1 90 ? -1.128 -12.731 -3.120 1.00 93.56 90 ARG A O 1
ATOM 688 N N . GLN A 1 91 ? -2.830 -13.977 -2.327 1.00 92.31 91 GLN A N 1
ATOM 689 C CA . GLN A 1 91 ? -3.364 -12.964 -1.417 1.00 92.31 91 GLN A CA 1
ATOM 690 C C . GLN A 1 91 ? -3.526 -13.543 -0.015 1.00 92.31 91 GLN A C 1
ATOM 692 O O . GLN A 1 91 ? -3.950 -14.686 0.145 1.00 92.31 91 GLN A O 1
ATOM 697 N N . HIS A 1 92 ? -3.220 -12.734 0.991 1.00 88.38 92 HIS A N 1
ATOM 698 C CA . HIS A 1 92 ? -3.456 -13.037 2.392 1.00 88.38 92 HIS A CA 1
ATOM 699 C C . HIS A 1 92 ? -4.312 -11.932 3.007 1.00 88.38 92 HIS A C 1
ATOM 701 O O . HIS A 1 92 ? -3.869 -10.786 3.142 1.00 88.38 92 HIS A O 1
ATOM 707 N N . VAL A 1 93 ? -5.546 -12.282 3.368 1.00 88.44 93 VAL A N 1
ATOM 708 C CA . VAL A 1 93 ? -6.481 -11.365 4.022 1.00 88.44 93 VAL A CA 1
ATOM 709 C C . VAL A 1 93 ? -6.393 -11.554 5.529 1.00 88.44 93 VAL A C 1
ATOM 711 O O . VAL A 1 93 ? -6.478 -12.673 6.022 1.00 88.44 93 VAL A O 1
ATOM 714 N N . HIS A 1 94 ? -6.226 -10.458 6.257 1.00 86.00 94 HIS A N 1
ATOM 715 C CA . HIS A 1 94 ? -6.169 -10.438 7.714 1.00 86.00 94 HIS A CA 1
ATOM 716 C C . HIS A 1 94 ? -6.934 -9.224 8.238 1.00 86.00 94 HIS A C 1
ATOM 718 O O . HIS A 1 94 ? -7.109 -8.233 7.531 1.00 86.00 94 HIS A O 1
ATOM 724 N N . GLY A 1 95 ? -7.452 -9.305 9.457 1.00 87.44 95 GLY A N 1
ATOM 725 C CA . GLY A 1 95 ? -8.357 -8.287 9.970 1.00 87.44 95 GLY A CA 1
ATOM 726 C C . GLY A 1 95 ? -8.991 -8.673 11.295 1.00 87.44 95 GLY A C 1
ATOM 727 O O . GLY A 1 95 ? -8.718 -9.741 11.839 1.00 87.44 95 GLY A O 1
ATOM 728 N N . SER A 1 96 ? -9.834 -7.786 11.812 1.00 85.75 96 SER A N 1
ATOM 729 C CA . SER A 1 96 ? -10.673 -8.072 12.971 1.00 85.75 96 SER A CA 1
ATOM 730 C C . SER A 1 96 ? -11.805 -9.030 12.607 1.00 85.75 96 SER A C 1
ATOM 732 O O . SER A 1 96 ? -12.170 -9.156 11.440 1.00 85.75 96 SER A O 1
ATOM 734 N N . GLU A 1 97 ? -12.415 -9.657 13.612 1.00 81.00 97 GLU A N 1
ATOM 735 C CA . GLU A 1 97 ? -13.579 -10.536 13.429 1.00 81.00 97 GLU A CA 1
ATOM 736 C C . GLU A 1 97 ? -14.683 -9.861 12.590 1.00 81.00 97 GLU A C 1
ATOM 738 O O . GLU A 1 97 ? -15.133 -10.401 11.578 1.00 81.00 97 GLU A O 1
ATOM 743 N N . ASN A 1 98 ? -15.025 -8.619 12.945 1.00 78.25 98 ASN A N 1
ATOM 744 C CA . ASN A 1 98 ? -16.004 -7.795 12.235 1.00 78.25 98 ASN A CA 1
ATOM 745 C C . ASN A 1 98 ? -15.534 -7.373 10.831 1.00 78.25 98 ASN A C 1
ATOM 747 O O . ASN A 1 98 ? -16.337 -7.297 9.904 1.00 78.25 98 ASN A O 1
ATOM 751 N N . GLY A 1 99 ? -14.238 -7.100 10.649 1.00 75.25 99 GLY A N 1
ATOM 752 C CA . GLY A 1 99 ? -13.664 -6.687 9.364 1.00 75.25 99 GLY A CA 1
ATOM 753 C C . GLY A 1 99 ? -13.506 -7.830 8.358 1.00 75.25 99 GLY A C 1
ATOM 754 O O . GLY A 1 99 ? -13.503 -7.591 7.147 1.00 75.25 99 GLY A O 1
ATOM 755 N N . LEU A 1 100 ? -13.397 -9.064 8.852 1.00 77.12 100 LEU A N 1
ATOM 756 C CA . LEU A 1 100 ? -13.279 -10.272 8.044 1.00 77.12 100 LEU A CA 1
ATOM 757 C C . LEU A 1 100 ? -14.630 -10.866 7.667 1.00 77.12 100 LEU A C 1
ATOM 759 O O . LEU A 1 100 ? -14.679 -11.590 6.684 1.00 77.12 100 LEU A O 1
ATOM 763 N N . TYR A 1 101 ? -15.720 -10.540 8.363 1.00 70.19 101 TYR A N 1
ATOM 764 C CA . TYR A 1 101 ? -17.052 -11.024 8.007 1.00 70.19 101 TYR A CA 1
ATOM 765 C C . TYR A 1 101 ? -17.489 -10.489 6.634 1.00 70.19 101 TYR A C 1
ATOM 767 O O . TYR A 1 101 ? -18.034 -9.393 6.498 1.00 70.19 101 TYR A O 1
ATOM 775 N N . VAL A 1 102 ? -17.275 -11.288 5.588 1.00 62.50 102 VAL A N 1
ATOM 776 C CA . VAL A 1 102 ? -17.791 -11.005 4.248 1.00 62.50 102 VAL A CA 1
ATOM 777 C C . VAL A 1 102 ? -18.750 -12.110 3.842 1.00 62.50 102 VAL A C 1
ATOM 779 O O . VAL A 1 102 ? -18.342 -13.249 3.643 1.00 62.50 102 VAL A O 1
ATOM 782 N N . LYS A 1 103 ? -20.034 -11.766 3.701 1.00 53.53 103 LYS A N 1
ATOM 783 C CA . LYS A 1 103 ? -21.038 -12.628 3.071 1.00 53.53 103 LYS A CA 1
ATOM 784 C C . LYS A 1 103 ? -21.307 -12.133 1.659 1.00 53.53 103 LYS A C 1
ATOM 786 O O . LYS A 1 103 ? -22.004 -11.137 1.477 1.00 53.53 103 LYS A O 1
ATOM 791 N N . ASN A 1 104 ? -20.816 -12.855 0.660 1.00 52.34 104 ASN A N 1
ATOM 792 C CA . ASN A 1 104 ? -21.410 -12.808 -0.669 1.00 52.34 104 ASN A CA 1
ATOM 793 C C . ASN A 1 104 ? -21.389 -14.188 -1.337 1.00 52.34 104 ASN A C 1
ATOM 795 O O . ASN A 1 104 ? -20.887 -15.157 -0.774 1.00 52.34 104 ASN A O 1
ATOM 799 N N . ALA A 1 105 ? -21.967 -14.277 -2.535 1.00 62.59 105 ALA A N 1
ATOM 800 C CA . ALA A 1 105 ? -22.132 -15.536 -3.257 1.00 62.59 105 ALA A CA 1
ATOM 801 C C . ALA A 1 105 ? -20.817 -16.188 -3.738 1.00 62.59 105 ALA A C 1
ATOM 803 O O . ALA A 1 105 ? -20.837 -17.352 -4.126 1.00 62.59 105 ALA A O 1
ATOM 804 N N . HIS A 1 106 ? -19.693 -15.464 -3.740 1.00 53.16 106 HIS A N 1
ATOM 805 C CA . HIS A 1 106 ? -18.443 -15.895 -4.378 1.00 53.16 106 HIS A CA 1
ATOM 806 C C . HIS A 1 106 ? -17.279 -16.077 -3.406 1.00 53.16 106 HIS A C 1
ATOM 808 O O . HIS A 1 106 ? -16.344 -16.813 -3.710 1.00 53.16 106 HIS A O 1
ATOM 814 N N . TYR A 1 107 ? -17.318 -15.426 -2.248 1.00 55.12 107 TYR A N 1
ATOM 815 C CA . TYR A 1 107 ? -16.291 -15.554 -1.233 1.00 55.12 107 TYR A CA 1
ATOM 816 C C . TYR A 1 107 ? -16.877 -15.356 0.161 1.00 55.12 107 TYR A C 1
ATOM 818 O O . TYR A 1 107 ? -17.696 -14.471 0.410 1.00 55.12 107 TYR A O 1
ATOM 826 N N . THR A 1 108 ? -16.426 -16.203 1.081 1.00 59.56 108 THR A N 1
ATOM 827 C CA . THR A 1 108 ? -16.609 -16.013 2.516 1.00 59.56 108 THR A CA 1
ATOM 828 C C . THR A 1 108 ? -15.228 -15.887 3.125 1.00 59.56 108 THR A C 1
ATOM 830 O O . THR A 1 108 ? -14.377 -16.749 2.914 1.00 59.56 108 THR A O 1
ATOM 833 N N . ILE A 1 109 ? -15.006 -14.798 3.848 1.00 61.94 109 ILE A N 1
ATOM 834 C CA . ILE A 1 109 ? -13.835 -14.646 4.700 1.00 61.94 109 ILE A CA 1
ATOM 835 C C . ILE A 1 109 ? -14.373 -14.834 6.115 1.00 61.94 109 ILE A C 1
ATOM 837 O O . ILE A 1 109 ? -15.361 -14.210 6.503 1.00 61.94 109 ILE A O 1
ATOM 841 N N . SER A 1 110 ? -13.821 -15.800 6.837 1.00 58.00 110 SER A N 1
ATOM 842 C CA . SER A 1 110 ? -14.218 -16.095 8.208 1.00 58.00 110 SER A CA 1
ATOM 843 C C . SER A 1 110 ? -12.977 -16.019 9.084 1.00 58.00 110 SER A C 1
ATOM 845 O O . SER A 1 110 ? -11.937 -16.545 8.685 1.00 58.00 110 SER A O 1
ATOM 847 N N . PRO A 1 111 ? -13.058 -15.356 10.244 1.00 57.84 111 PRO A N 1
ATOM 848 C CA . PRO A 1 111 ? -12.012 -15.458 11.248 1.00 57.84 111 PRO A CA 1
ATOM 849 C C . PRO A 1 111 ? -11.888 -16.923 11.705 1.00 57.84 111 PRO A C 1
ATOM 851 O O . PRO A 1 111 ? -12.895 -17.632 11.771 1.00 57.84 111 PRO A O 1
ATOM 854 N N . HIS A 1 112 ? -10.653 -17.376 11.937 1.00 57.56 112 HIS A N 1
ATOM 855 C CA . HIS A 1 112 ? -10.349 -18.698 12.495 1.00 57.56 112 HIS A CA 1
ATOM 856 C C . HIS A 1 112 ? -10.568 -18.727 14.006 1.00 57.56 112 HIS A C 1
ATOM 858 O O . HIS A 1 112 ? -10.245 -17.704 14.653 1.00 57.56 112 HIS A O 1
#

pLDDT: mean 76.88, std 23.01, range [30.2, 98.38]

Foldseek 3Di:
DDDDDDDDDDDPPPPPDPPDPDDPDQDKDKDKDADPQGWIKIKIWGDDQFWIWMKIWIDDDQKIWMKTWTAGPVQLTKMWTWIQGPVGIDIDIDGDQNNQQDDDPPDGRGDD

InterPro domains:
  IPR000618 Insect cuticle protein [PF00379] (34-90)
  IPR000618 Insect cuticle protein [PS51155] (37-112)